Protein AF-H2YLV4-F1 (afdb_monomer_lite)

Radius of gyration: 19.2 Å; chains: 1; bounding box: 28×62×61 Å

Secondary structure (DSSP, 8-state):
-------------TTSSHHHHHHHHHHHHHHHH-HHHHHHHHHHHHHHHHHHHTT-GGGPPPTT-BHHHHIIIIIHHHHHHH--HHHHHHHTTS--HHHHHHHHHHH--BHHHHHHHHHH-S-S-HHHHHHHHHHHHHHHHHHHHHHHHHTTTT-

Structure (mmCIF, N/CA/C/O backbone):
data_AF-H2YLV4-F1
#
_entry.id   AF-H2YLV4-F1
#
loop_
_atom_site.group_PDB
_atom_site.id
_atom_site.type_symbol
_atom_site.label_atom_id
_atom_site.label_alt_id
_atom_site.label_comp_id
_atom_site.label_asym_id
_atom_site.label_entity_id
_atom_site.label_seq_id
_atom_site.pdbx_PDB_ins_code
_atom_site.Cartn_x
_atom_site.Cartn_y
_atom_site.Cartn_z
_atom_site.occupancy
_atom_site.B_iso_or_equiv
_atom_site.auth_seq_id
_atom_site.auth_comp_id
_atom_site.auth_asym_id
_atom_site.auth_atom_id
_atom_site.pdbx_PDB_model_num
ATOM 1 N N . MET A 1 1 ? 10.159 -18.436 -47.890 1.00 39.78 1 MET A N 1
ATOM 2 C CA . MET A 1 1 ? 10.617 -17.162 -47.300 1.00 39.78 1 MET A CA 1
ATOM 3 C C . MET A 1 1 ? 9.359 -16.343 -47.080 1.00 39.78 1 MET A C 1
ATOM 5 O O . MET A 1 1 ? 8.682 -16.090 -48.058 1.00 39.78 1 MET A O 1
ATOM 9 N N . ASP A 1 2 ? 8.886 -15.990 -45.901 1.00 41.78 2 ASP A N 1
AT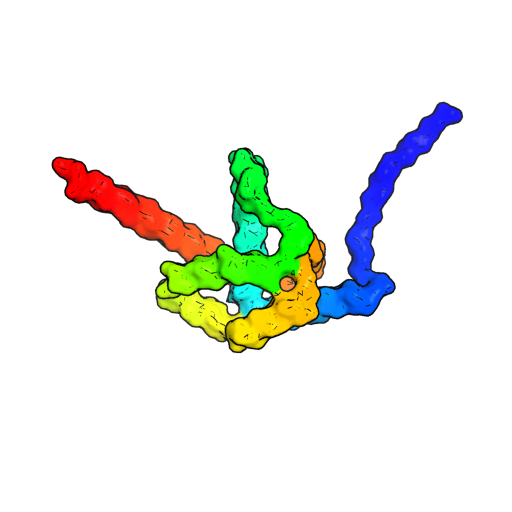OM 10 C CA . ASP A 1 2 ? 9.277 -16.206 -44.515 1.00 41.78 2 ASP A CA 1
ATOM 11 C C . ASP A 1 2 ? 7.964 -16.007 -43.724 1.00 41.78 2 ASP A C 1
ATOM 13 O O . ASP A 1 2 ? 7.188 -15.107 -44.055 1.00 41.78 2 ASP A O 1
ATOM 17 N N . ALA A 1 3 ? 7.644 -16.891 -42.780 1.00 43.75 3 ALA A N 1
ATOM 18 C CA . ALA A 1 3 ? 6.412 -16.811 -41.996 1.00 43.75 3 ALA A CA 1
ATOM 19 C C . ALA A 1 3 ? 6.734 -16.076 -40.693 1.00 43.75 3 ALA A C 1
ATOM 21 O O . ALA A 1 3 ? 7.302 -16.654 -39.770 1.00 43.75 3 ALA A O 1
ATOM 22 N N . GLY A 1 4 ? 6.393 -14.787 -40.639 1.00 44.50 4 GLY A N 1
ATOM 23 C CA . GLY A 1 4 ? 6.581 -13.946 -39.460 1.00 44.50 4 GLY A CA 1
ATOM 24 C C . GLY A 1 4 ? 5.697 -14.402 -38.301 1.00 44.50 4 GLY A C 1
ATOM 25 O O . GLY A 1 4 ? 4.528 -14.033 -38.219 1.00 44.50 4 GLY A O 1
ATOM 26 N N . ALA A 1 5 ? 6.264 -15.196 -37.396 1.00 45.94 5 ALA A N 1
ATOM 27 C CA . ALA A 1 5 ? 5.691 -15.450 -36.084 1.00 45.94 5 ALA A CA 1
ATOM 28 C C . ALA A 1 5 ? 5.871 -14.192 -35.219 1.00 45.94 5 ALA A C 1
ATOM 30 O O . ALA A 1 5 ? 6.993 -13.796 -34.902 1.00 45.94 5 ALA A O 1
ATOM 31 N N . GLY A 1 6 ? 4.758 -13.542 -34.872 1.00 51.34 6 GLY A N 1
ATOM 32 C CA . GLY A 1 6 ? 4.741 -12.417 -33.937 1.00 51.34 6 GLY A CA 1
ATOM 33 C C . GLY A 1 6 ? 5.186 -12.827 -32.524 1.00 51.34 6 GLY A C 1
ATOM 34 O O . GLY A 1 6 ? 5.180 -14.016 -32.190 1.00 51.34 6 GLY A O 1
ATOM 35 N N . PRO A 1 7 ? 5.576 -11.862 -31.673 1.00 51.94 7 PRO A N 1
ATOM 36 C CA . PRO A 1 7 ? 6.054 -12.152 -30.330 1.00 51.94 7 PRO A CA 1
ATOM 37 C C . PRO A 1 7 ? 4.919 -12.736 -29.482 1.00 51.94 7 PRO A C 1
ATOM 39 O O . PRO A 1 7 ? 3.951 -12.062 -29.137 1.00 51.94 7 PRO A O 1
ATOM 42 N N . SER A 1 8 ? 5.060 -14.020 -29.159 1.00 50.44 8 SER A N 1
ATOM 43 C CA . SER A 1 8 ? 4.215 -14.767 -28.232 1.00 50.44 8 SER A CA 1
ATOM 44 C C . SER A 1 8 ? 4.235 -14.105 -26.850 1.00 50.44 8 SER A C 1
ATOM 46 O O . SER A 1 8 ? 5.195 -14.268 -26.096 1.00 50.44 8 SER A O 1
ATOM 48 N N . SER A 1 9 ? 3.168 -13.388 -26.490 1.00 54.72 9 SER A N 1
ATOM 49 C CA . SER A 1 9 ? 2.941 -12.919 -25.122 1.00 54.72 9 SER A CA 1
ATOM 50 C C . SER A 1 9 ? 2.624 -14.121 -24.225 1.00 54.72 9 SER A C 1
ATOM 52 O O . SER A 1 9 ? 1.485 -14.588 -24.172 1.00 54.72 9 SER A O 1
ATOM 54 N N . MET A 1 10 ? 3.638 -14.667 -23.551 1.00 51.09 10 MET A N 1
ATOM 55 C CA . MET A 1 10 ? 3.414 -15.674 -22.514 1.00 51.09 10 MET A CA 1
ATOM 56 C C . MET A 1 10 ? 2.635 -15.054 -21.343 1.00 51.09 10 MET A C 1
ATOM 58 O O . MET A 1 10 ? 2.979 -13.950 -20.913 1.00 51.09 10 MET A O 1
ATOM 62 N N . PRO A 1 11 ? 1.616 -15.742 -20.799 1.00 52.84 11 PRO A N 1
ATOM 63 C CA . PRO A 1 11 ? 0.916 -15.275 -19.613 1.00 52.84 11 PRO A CA 1
ATOM 64 C C . PRO A 1 11 ? 1.847 -15.311 -18.386 1.00 52.84 11 PRO A C 1
ATOM 66 O O . PRO A 1 11 ? 2.760 -16.149 -18.327 1.00 52.84 11 PRO A O 1
ATOM 69 N N . PRO A 1 12 ? 1.628 -14.430 -17.392 1.00 52.66 12 PRO A N 1
ATOM 70 C CA . PRO A 1 12 ? 2.434 -14.390 -16.178 1.00 52.66 12 PRO A CA 1
ATOM 71 C C . PRO A 1 12 ? 2.388 -15.757 -15.495 1.00 52.66 12 PRO A C 1
ATOM 73 O O . PRO A 1 12 ? 1.335 -16.254 -15.098 1.00 52.66 12 PRO A O 1
ATOM 76 N N . THR A 1 13 ? 3.546 -16.410 -15.417 1.00 53.34 13 THR A N 1
ATOM 77 C CA . THR A 1 13 ? 3.645 -17.762 -14.876 1.00 53.34 13 THR A CA 1
ATOM 78 C C . THR A 1 13 ? 3.819 -17.679 -13.366 1.00 53.34 13 THR A C 1
ATOM 80 O O . THR A 1 13 ? 4.923 -17.479 -12.871 1.00 53.34 13 THR A O 1
ATOM 83 N N . ILE A 1 14 ? 2.725 -17.801 -12.622 1.00 54.38 14 ILE A N 1
ATOM 84 C CA . ILE A 1 14 ? 2.758 -17.821 -11.158 1.00 54.38 14 ILE A CA 1
ATOM 85 C C . ILE A 1 14 ? 3.111 -19.247 -10.705 1.00 54.38 14 ILE A C 1
ATOM 87 O O . ILE A 1 14 ? 2.362 -20.177 -10.989 1.00 54.38 14 ILE A O 1
ATOM 91 N N . GLY A 1 15 ? 4.246 -19.425 -10.011 1.00 53.62 15 GLY A N 1
ATOM 92 C CA . GLY A 1 15 ? 4.538 -20.654 -9.251 1.00 53.62 15 GLY A CA 1
ATOM 93 C C . GLY A 1 15 ? 5.740 -21.499 -9.693 1.00 53.62 15 GLY A C 1
ATOM 94 O O . GLY A 1 15 ? 5.749 -22.696 -9.417 1.00 53.62 15 GLY A O 1
ATOM 95 N N . ARG A 1 16 ? 6.760 -20.935 -10.360 1.00 61.88 16 ARG A N 1
ATOM 96 C CA . ARG A 1 16 ? 7.946 -21.716 -10.782 1.00 61.88 16 ARG A CA 1
ATOM 97 C C . ARG A 1 16 ? 9.105 -21.708 -9.773 1.00 61.88 16 ARG A C 1
ATOM 99 O O . ARG A 1 16 ? 10.000 -22.538 -9.910 1.00 61.88 16 ARG A O 1
ATOM 106 N N . ASN A 1 17 ? 9.114 -20.819 -8.773 1.00 71.44 17 ASN A N 1
ATOM 107 C CA . ASN A 1 17 ? 10.197 -20.724 -7.780 1.00 71.44 17 ASN A CA 1
ATOM 108 C C . ASN A 1 17 ? 9.677 -20.353 -6.370 1.00 71.44 17 ASN A C 1
ATOM 110 O O . ASN A 1 17 ? 8.642 -19.707 -6.227 1.00 71.44 17 ASN A O 1
ATOM 114 N N . VAL A 1 18 ? 10.423 -20.726 -5.322 1.00 73.06 18 VAL A N 1
ATOM 115 C CA . VAL A 1 18 ? 10.196 -20.410 -3.896 1.00 73.06 18 VAL A CA 1
ATOM 116 C C . VAL A 1 18 ? 9.912 -18.923 -3.668 1.00 73.06 18 VAL A C 1
ATOM 118 O O . VAL A 1 18 ? 9.068 -18.582 -2.843 1.00 73.06 18 VAL A O 1
ATOM 121 N N . LYS A 1 19 ? 10.567 -18.033 -4.424 1.00 76.56 19 LYS A N 1
ATOM 122 C CA . LYS A 1 19 ? 10.298 -16.590 -4.360 1.00 76.56 19 LYS A CA 1
ATOM 123 C C . LYS A 1 19 ? 8.865 -16.246 -4.784 1.00 76.56 19 LYS A C 1
ATOM 125 O O . LYS A 1 19 ? 8.218 -15.455 -4.110 1.00 76.56 19 LYS A O 1
ATOM 130 N N . ASP A 1 20 ? 8.341 -16.876 -5.834 1.00 83.06 20 ASP A N 1
ATOM 131 C CA . ASP A 1 20 ? 6.971 -16.625 -6.297 1.00 83.06 20 ASP A CA 1
ATOM 132 C C . ASP A 1 20 ? 5.949 -17.103 -5.269 1.00 83.06 20 ASP A C 1
ATOM 134 O O . ASP A 1 20 ? 4.975 -16.403 -5.003 1.00 83.06 20 ASP A O 1
ATOM 138 N N . ALA A 1 21 ? 6.187 -18.278 -4.678 1.00 85.94 21 ALA A N 1
ATOM 139 C CA . ALA A 1 21 ? 5.343 -18.821 -3.619 1.00 85.94 21 ALA A CA 1
ATOM 140 C C . ALA A 1 21 ? 5.360 -17.916 -2.380 1.00 85.94 21 ALA A C 1
ATOM 142 O O . ALA A 1 21 ? 4.312 -17.643 -1.800 1.00 85.94 21 ALA A O 1
ATOM 143 N N . ARG A 1 22 ? 6.537 -17.396 -2.012 1.00 89.06 22 ARG A N 1
ATOM 144 C CA . ARG A 1 22 ? 6.690 -16.435 -0.917 1.00 89.06 22 ARG A CA 1
ATOM 145 C C . ARG A 1 22 ? 5.930 -15.140 -1.191 1.00 89.06 22 ARG A C 1
A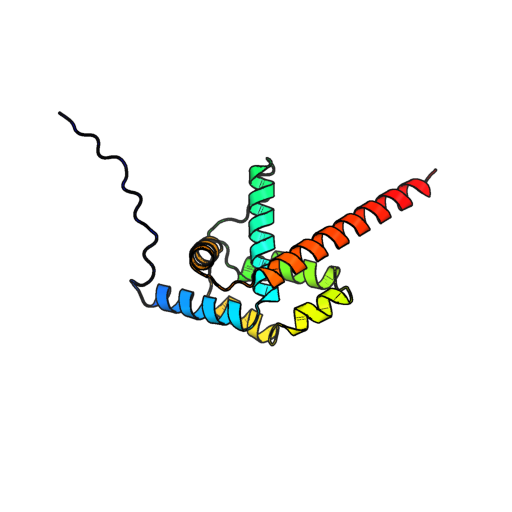TOM 147 O O . ARG A 1 22 ? 5.211 -14.686 -0.309 1.00 89.06 22 ARG A O 1
ATOM 154 N N . ASP A 1 23 ? 6.051 -14.582 -2.391 1.00 90.69 23 ASP A N 1
ATOM 155 C CA . ASP A 1 23 ? 5.361 -13.345 -2.772 1.00 90.69 23 ASP A CA 1
ATOM 156 C C . ASP A 1 23 ? 3.833 -13.547 -2.770 1.00 90.69 23 ASP A C 1
ATOM 158 O O . ASP A 1 23 ? 3.103 -12.678 -2.302 1.00 90.69 23 ASP A O 1
ATOM 162 N N . VAL A 1 24 ? 3.342 -14.712 -3.217 1.00 89.94 24 VAL A N 1
ATOM 163 C CA . VAL A 1 24 ? 1.909 -15.065 -3.180 1.00 89.94 24 VAL A CA 1
ATOM 164 C C . VAL A 1 24 ? 1.403 -15.215 -1.748 1.00 89.94 24 VAL A C 1
ATOM 166 O O . VAL A 1 24 ? 0.389 -14.619 -1.402 1.00 89.94 24 VAL A O 1
ATOM 169 N N . VAL A 1 25 ? 2.093 -15.982 -0.900 1.00 89.50 25 VAL A N 1
ATOM 170 C CA . VAL A 1 25 ? 1.698 -16.150 0.509 1.00 89.50 25 VAL A CA 1
ATOM 171 C C . VAL A 1 25 ? 1.738 -14.809 1.234 1.00 89.50 25 VAL A C 1
ATOM 173 O O . VAL A 1 25 ? 0.802 -14.473 1.954 1.00 89.50 25 VAL A O 1
ATOM 176 N N . GLY A 1 26 ? 2.788 -14.019 1.000 1.00 91.12 26 GLY A N 1
ATOM 177 C CA . GLY A 1 26 ? 2.911 -12.676 1.548 1.00 91.12 26 GLY A CA 1
ATOM 178 C C . GLY A 1 26 ? 1.745 -11.786 1.147 1.00 91.12 26 GLY A C 1
ATOM 179 O O . GLY A 1 26 ? 1.146 -11.124 1.986 1.00 91.12 26 GLY A O 1
ATOM 180 N N . TRP A 1 27 ? 1.378 -11.822 -0.128 1.00 92.44 27 TRP A N 1
ATOM 181 C CA . TRP A 1 27 ? 0.236 -11.085 -0.642 1.00 92.44 27 TRP A CA 1
ATOM 182 C C . TRP A 1 27 ? -1.087 -11.514 -0.014 1.00 92.44 27 TRP A C 1
ATOM 184 O O . TRP A 1 27 ? -1.836 -10.652 0.428 1.00 92.44 27 TRP A O 1
ATOM 194 N N . VAL A 1 28 ? -1.346 -12.821 0.091 1.00 88.88 28 VAL A N 1
ATOM 195 C CA . VAL A 1 28 ? -2.566 -13.343 0.725 1.00 88.88 28 VAL A CA 1
ATOM 196 C C . VAL A 1 28 ? -2.679 -12.849 2.166 1.00 88.88 28 VAL A C 1
ATOM 198 O O . VAL A 1 28 ? -3.717 -12.310 2.542 1.00 88.88 28 VAL A O 1
ATOM 201 N N . VAL A 1 29 ? -1.602 -12.961 2.949 1.00 90.31 29 VAL A N 1
ATOM 202 C CA . VAL A 1 29 ? -1.581 -12.491 4.342 1.00 90.31 29 VAL A CA 1
ATOM 203 C C . VAL A 1 29 ? -1.775 -10.977 4.420 1.00 90.31 29 VAL A C 1
ATOM 205 O O . VAL A 1 29 ? -2.557 -10.516 5.243 1.00 90.31 29 VAL A O 1
ATOM 208 N N . LEU A 1 30 ? -1.123 -10.200 3.546 1.00 91.44 30 LEU A N 1
ATOM 209 C CA . LEU A 1 30 ? -1.304 -8.747 3.493 1.00 91.44 30 LEU A CA 1
ATOM 210 C C . LEU A 1 30 ? -2.768 -8.371 3.251 1.00 91.44 30 LEU A C 1
ATOM 212 O O . LEU A 1 30 ? -3.312 -7.540 3.973 1.00 91.44 30 LEU A O 1
ATOM 216 N N . THR A 1 31 ? -3.400 -8.985 2.248 1.00 88.50 31 THR A N 1
ATOM 217 C CA . THR A 1 31 ? -4.786 -8.677 1.867 1.00 88.50 31 THR A CA 1
ATOM 218 C C . THR A 1 31 ? -5.816 -9.117 2.903 1.00 88.50 31 THR A C 1
ATOM 220 O O . THR A 1 31 ? -6.886 -8.524 2.960 1.00 88.50 31 THR A O 1
ATOM 223 N N . ASP A 1 32 ? -5.501 -10.139 3.700 1.00 87.00 32 ASP A N 1
ATOM 224 C CA . ASP A 1 32 ? -6.387 -10.686 4.731 1.00 87.00 32 ASP A CA 1
ATOM 225 C C . ASP A 1 32 ? -6.273 -9.924 6.059 1.00 87.00 32 ASP A C 1
ATOM 227 O O . ASP A 1 32 ? -7.278 -9.591 6.677 1.00 87.00 32 ASP A O 1
ATOM 231 N N . GLN A 1 33 ? -5.048 -9.605 6.481 1.00 89.19 33 GLN A N 1
ATOM 232 C CA . GLN A 1 33 ? -4.786 -8.990 7.785 1.00 89.19 33 GLN A CA 1
ATOM 233 C C . GLN A 1 33 ? -4.854 -7.460 7.762 1.00 89.19 33 GLN A C 1
ATOM 235 O O . GLN A 1 33 ? -5.135 -6.852 8.792 1.00 89.19 33 GLN A O 1
ATOM 240 N N . TRP A 1 34 ? -4.586 -6.825 6.615 1.00 92.31 34 TRP A N 1
ATOM 241 C CA . TRP A 1 34 ? -4.634 -5.364 6.472 1.00 92.31 34 TRP A CA 1
ATOM 242 C C . TRP A 1 34 ? -5.382 -4.925 5.202 1.00 92.31 34 TRP A C 1
ATOM 244 O O . TRP A 1 34 ? -4.813 -4.236 4.340 1.00 92.31 34 TRP A O 1
ATOM 254 N N . PRO A 1 35 ? -6.655 -5.332 5.042 1.00 86.62 35 PRO A N 1
ATOM 255 C CA . PRO A 1 35 ? -7.439 -5.052 3.844 1.00 86.62 35 PRO A CA 1
ATOM 256 C C . PRO A 1 35 ? -7.566 -3.554 3.528 1.00 86.62 35 PRO A C 1
ATOM 258 O O . PRO A 1 35 ? -7.556 -3.184 2.347 1.00 86.62 35 PRO A O 1
ATOM 261 N N . TYR A 1 36 ? -7.653 -2.677 4.535 1.00 86.62 36 TYR A N 1
ATOM 262 C CA . TYR A 1 36 ? -7.761 -1.231 4.336 1.00 86.62 36 TYR A CA 1
ATOM 263 C C . TYR A 1 36 ? -6.442 -0.637 3.839 1.00 86.62 36 TYR A C 1
ATOM 265 O O . TYR A 1 36 ? -6.415 -0.051 2.753 1.00 86.62 36 TYR A O 1
ATOM 273 N N . ARG A 1 37 ? -5.332 -0.826 4.567 1.00 90.38 37 ARG A N 1
ATOM 274 C CA . ARG A 1 37 ? -4.015 -0.296 4.163 1.00 90.38 37 ARG A CA 1
ATOM 275 C C . ARG A 1 37 ? -3.565 -0.825 2.806 1.00 90.38 37 ARG A C 1
ATOM 277 O O . ARG A 1 37 ? -3.030 -0.053 2.010 1.00 90.38 37 ARG A O 1
ATOM 284 N N . VAL A 1 38 ? -3.809 -2.103 2.504 1.00 91.62 38 VAL A N 1
ATOM 285 C CA . VAL A 1 38 ? -3.484 -2.670 1.184 1.00 91.62 38 VAL A CA 1
ATOM 286 C C . VAL A 1 38 ? -4.335 -2.037 0.087 1.00 91.62 38 VAL A C 1
ATOM 288 O O . VAL A 1 38 ? -3.800 -1.654 -0.954 1.00 91.62 38 VAL A O 1
ATOM 291 N N . SER A 1 39 ? -5.639 -1.872 0.314 1.00 87.25 39 SER A N 1
ATOM 292 C CA . SER A 1 39 ? -6.522 -1.215 -0.657 1.00 87.25 39 SER A CA 1
ATOM 293 C C . SER A 1 39 ? -6.127 0.244 -0.888 1.00 87.25 39 SER A C 1
ATOM 295 O O . SER A 1 39 ? -6.092 0.693 -2.031 1.00 87.25 39 SER A O 1
ATOM 297 N N . TYR A 1 40 ? -5.762 0.968 0.171 1.00 87.38 40 TYR A N 1
ATOM 298 C CA . TYR A 1 40 ? -5.281 2.345 0.078 1.00 87.38 40 TYR A CA 1
ATOM 299 C C . TYR A 1 40 ? -3.989 2.432 -0.740 1.00 87.38 40 TYR A C 1
ATOM 301 O O . TYR A 1 40 ? -3.841 3.294 -1.604 1.00 87.38 40 TYR A O 1
ATOM 309 N N . LEU A 1 41 ? -3.057 1.509 -0.505 1.00 91.75 41 LEU A N 1
ATOM 310 C CA . LEU A 1 41 ? -1.795 1.454 -1.232 1.00 91.75 41 LEU A CA 1
ATOM 311 C C . LEU A 1 41 ? -2.001 1.172 -2.726 1.00 91.75 41 LEU A C 1
ATOM 313 O O . LEU A 1 41 ? -1.361 1.797 -3.570 1.00 91.75 41 LEU A O 1
ATOM 317 N N . LEU A 1 42 ? -2.931 0.274 -3.056 1.00 91.12 42 LEU A N 1
ATOM 318 C CA . LEU A 1 42 ? -3.342 0.030 -4.437 1.00 91.12 42 LEU A CA 1
ATOM 319 C C . LEU A 1 42 ? -3.996 1.260 -5.071 1.00 91.12 42 LEU A C 1
ATOM 321 O O . LEU A 1 42 ? -3.695 1.560 -6.222 1.00 91.12 42 LEU A O 1
ATOM 325 N N . GLN A 1 43 ? -4.823 1.995 -4.325 1.00 87.69 43 GLN A N 1
ATOM 326 C CA . GLN A 1 43 ? -5.428 3.240 -4.801 1.00 87.69 43 GLN A CA 1
ATOM 327 C C . GLN A 1 43 ? -4.361 4.288 -5.141 1.00 87.69 43 GLN A C 1
ATOM 329 O O . GLN A 1 43 ? -4.420 4.896 -6.201 1.00 87.69 43 GLN A O 1
ATOM 334 N N . VAL A 1 44 ? -3.344 4.460 -4.288 1.00 89.94 44 VAL A N 1
ATOM 335 C CA . VAL A 1 44 ? -2.226 5.382 -4.558 1.00 89.94 44 VAL A CA 1
ATOM 336 C C . VAL A 1 44 ? -1.502 5.015 -5.857 1.00 89.94 44 VAL A C 1
ATOM 338 O O . VAL A 1 44 ? -1.158 5.897 -6.645 1.00 89.94 44 VAL A O 1
ATOM 341 N N . ILE A 1 45 ? -1.289 3.718 -6.100 1.00 92.25 45 ILE A N 1
ATOM 342 C CA . ILE A 1 45 ? -0.682 3.225 -7.342 1.00 92.25 45 ILE A CA 1
ATOM 343 C C . ILE A 1 45 ? -1.573 3.542 -8.550 1.00 92.25 45 ILE A C 1
ATOM 345 O O . ILE A 1 45 ? -1.081 4.073 -9.545 1.00 92.25 45 ILE A O 1
ATOM 349 N N . GLU A 1 46 ? -2.870 3.242 -8.461 1.00 89.75 46 GLU A N 1
ATOM 350 C CA . GLU A 1 46 ? -3.832 3.474 -9.543 1.00 89.75 46 GLU A CA 1
ATOM 351 C C . GLU A 1 46 ? -3.981 4.959 -9.874 1.00 89.75 46 GLU A C 1
ATOM 353 O O . GLU A 1 46 ? -3.950 5.330 -11.046 1.00 89.75 46 GLU A O 1
ATOM 358 N N . ASP A 1 47 ? -4.073 5.816 -8.861 1.00 87.38 47 ASP A N 1
ATOM 359 C CA . ASP A 1 47 ? -4.173 7.260 -9.034 1.00 87.38 47 ASP A CA 1
ATOM 360 C C . ASP A 1 47 ? -2.916 7.826 -9.717 1.00 87.38 47 ASP A C 1
ATOM 362 O O . ASP A 1 47 ? -3.018 8.667 -10.613 1.00 87.38 47 ASP A O 1
ATOM 366 N N . ALA A 1 48 ? -1.721 7.361 -9.332 1.00 89.19 48 ALA A N 1
ATOM 367 C CA . ALA A 1 48 ? -0.464 7.760 -9.969 1.00 89.19 48 ALA A CA 1
ATOM 368 C C . ALA A 1 48 ? -0.423 7.360 -11.456 1.00 89.19 48 ALA A C 1
ATOM 370 O O . ALA A 1 48 ? -0.043 8.166 -12.313 1.00 89.19 48 ALA A O 1
ATOM 371 N N . ASP A 1 49 ? -0.876 6.146 -11.780 1.00 88.69 49 ASP A N 1
ATOM 372 C CA . ASP A 1 49 ? -0.963 5.665 -13.163 1.00 88.69 49 ASP A CA 1
ATOM 373 C C . ASP A 1 49 ? -1.997 6.459 -13.976 1.00 88.69 49 ASP A C 1
ATOM 375 O O . ASP A 1 49 ? -1.734 6.850 -15.117 1.00 88.69 49 ASP A O 1
ATOM 379 N N . GLN A 1 50 ? -3.152 6.776 -13.387 1.00 87.12 50 GLN A N 1
ATOM 380 C CA . GLN A 1 50 ? -4.184 7.599 -14.022 1.00 87.12 50 GLN A CA 1
ATOM 381 C C . GLN A 1 50 ? -3.698 9.028 -14.296 1.00 87.12 50 GLN A C 1
ATOM 383 O O . GLN A 1 50 ? -3.900 9.536 -15.401 1.00 87.12 50 GLN A O 1
ATOM 388 N N . ARG A 1 51 ? -3.008 9.671 -13.342 1.00 86.38 51 ARG A N 1
ATOM 389 C CA . ARG A 1 51 ? -2.426 11.016 -13.529 1.00 86.38 51 ARG A CA 1
ATOM 390 C C . ARG A 1 51 ? -1.357 11.022 -14.620 1.00 86.38 51 ARG A C 1
ATOM 392 O O . ARG A 1 51 ? -1.347 11.921 -15.465 1.00 86.38 51 ARG A O 1
ATOM 399 N N . SER A 1 52 ? -0.511 9.992 -14.656 1.00 86.69 52 SER A N 1
ATOM 400 C CA . SER A 1 52 ? 0.478 9.798 -15.720 1.00 86.69 52 SER A CA 1
ATOM 401 C C . SER A 1 52 ? -0.185 9.692 -17.100 1.00 86.69 52 SER A C 1
ATOM 403 O O . SER A 1 52 ? 0.192 10.413 -18.031 1.00 86.69 52 SER A O 1
ATOM 405 N N . ASN A 1 53 ? -1.240 8.876 -17.210 1.00 84.69 53 ASN A N 1
ATOM 406 C CA . ASN A 1 53 ? -2.025 8.706 -18.437 1.00 84.69 53 ASN A CA 1
ATOM 407 C C . ASN A 1 53 ? -2.766 9.985 -18.858 1.00 84.69 53 ASN A C 1
ATOM 409 O O . ASN A 1 53 ? -2.915 10.239 -20.052 1.00 84.69 53 ASN A O 1
ATOM 413 N N . ALA A 1 54 ? -3.164 10.827 -17.901 1.00 84.94 54 ALA A N 1
ATOM 414 C CA . ALA A 1 54 ? -3.764 12.140 -18.139 1.00 84.94 54 ALA A CA 1
ATOM 415 C C . ALA A 1 54 ? -2.745 13.236 -18.534 1.00 84.94 54 ALA A C 1
ATOM 417 O O . ALA A 1 54 ? -3.107 14.406 -18.643 1.00 84.94 54 ALA A O 1
ATOM 418 N N . GLY A 1 55 ? -1.472 12.882 -18.753 1.00 80.88 55 GLY A N 1
ATOM 419 C CA . GLY A 1 55 ? -0.427 13.793 -19.233 1.00 80.88 55 GLY A CA 1
ATOM 420 C C . GLY A 1 55 ? 0.569 14.253 -18.166 1.00 80.88 55 GLY A C 1
ATOM 421 O O . GLY A 1 55 ? 1.550 14.913 -18.510 1.00 80.88 55 GLY A O 1
ATOM 422 N N . ARG A 1 56 ? 0.399 13.866 -16.894 1.00 80.62 56 ARG A N 1
ATOM 423 C CA . ARG A 1 56 ? 1.331 14.193 -15.797 1.00 80.62 56 ARG A CA 1
ATOM 424 C C . ARG A 1 56 ? 2.355 13.080 -15.572 1.00 80.62 56 ARG A C 1
ATOM 426 O O . ARG A 1 56 ? 2.473 12.519 -14.489 1.00 80.62 56 ARG A O 1
ATOM 433 N N . ARG A 1 57 ? 3.120 12.743 -16.616 1.00 70.62 57 ARG A N 1
ATOM 434 C CA . ARG A 1 57 ? 4.043 11.584 -16.625 1.00 70.62 57 ARG A CA 1
ATOM 435 C C . ARG A 1 57 ? 5.089 11.573 -15.501 1.00 70.62 57 ARG A C 1
ATOM 437 O O . ARG A 1 57 ? 5.572 10.506 -15.147 1.00 70.62 57 ARG A O 1
ATOM 444 N N . SER A 1 58 ? 5.434 12.735 -14.941 1.00 74.81 58 SER A N 1
ATOM 445 C CA . SER A 1 58 ? 6.385 12.851 -13.823 1.00 74.81 58 SER A CA 1
ATOM 446 C C . SER A 1 58 ? 5.863 12.274 -12.500 1.00 74.81 58 SER A C 1
ATOM 448 O O . SER A 1 58 ? 6.650 12.106 -11.575 1.00 74.81 58 SER A O 1
ATOM 450 N N . GLU A 1 59 ? 4.565 11.990 -12.395 1.00 78.69 59 GLU A N 1
ATOM 451 C CA . GLU A 1 59 ? 3.921 11.500 -11.168 1.00 78.69 59 GLU A CA 1
ATOM 452 C C . GLU A 1 59 ? 3.785 9.966 -11.142 1.00 78.69 59 GLU A C 1
ATOM 454 O O . GLU A 1 59 ? 3.217 9.409 -10.206 1.00 78.69 59 GLU A O 1
ATOM 459 N N . THR A 1 60 ? 4.305 9.263 -12.158 1.00 86.19 60 THR A N 1
ATOM 460 C CA . THR A 1 60 ? 4.248 7.798 -12.213 1.00 86.19 60 THR A CA 1
ATOM 461 C C . THR A 1 60 ? 5.157 7.168 -11.162 1.00 86.19 60 THR A C 1
ATOM 463 O O . THR A 1 60 ? 6.326 7.525 -11.019 1.00 86.19 60 THR A O 1
ATOM 466 N N . ILE A 1 61 ? 4.646 6.154 -10.470 1.00 91.56 61 ILE A N 1
ATOM 467 C CA . ILE A 1 61 ? 5.466 5.300 -9.608 1.00 91.56 61 ILE A CA 1
ATOM 468 C C . ILE A 1 61 ? 6.121 4.235 -10.491 1.00 91.56 61 ILE A C 1
ATOM 470 O O . ILE A 1 61 ? 5.428 3.563 -11.261 1.00 91.56 61 ILE A O 1
ATOM 474 N N . ALA A 1 62 ? 7.443 4.083 -10.396 1.00 93.69 62 ALA A N 1
ATOM 475 C CA . ALA A 1 62 ? 8.165 3.070 -11.157 1.00 93.69 62 ALA A CA 1
ATOM 476 C C . ALA A 1 62 ? 7.818 1.646 -10.681 1.00 93.69 62 ALA A C 1
ATOM 478 O O . ALA A 1 62 ? 7.535 1.394 -9.510 1.00 93.69 62 ALA A O 1
ATOM 479 N N . ASP A 1 63 ? 7.825 0.702 -11.616 1.00 93.88 63 ASP A N 1
ATOM 480 C CA . ASP A 1 63 ? 7.350 -0.668 -11.411 1.00 93.88 63 ASP A CA 1
ATOM 481 C C . ASP A 1 63 ? 8.165 -1.496 -10.401 1.00 93.88 63 ASP A C 1
ATOM 483 O O . ASP A 1 63 ? 7.666 -2.475 -9.837 1.00 93.88 63 ASP A O 1
ATOM 487 N N . ASP A 1 64 ? 9.440 -1.160 -10.228 1.00 95.00 64 ASP A N 1
ATOM 488 C CA . ASP A 1 64 ? 10.393 -1.805 -9.326 1.00 95.00 64 ASP A CA 1
ATOM 489 C C . ASP A 1 64 ? 10.374 -1.222 -7.906 1.00 95.00 64 ASP A C 1
ATOM 491 O O . ASP A 1 64 ? 10.955 -1.816 -6.997 1.00 95.00 64 ASP A O 1
ATOM 495 N N . VAL A 1 65 ? 9.648 -0.122 -7.683 1.00 95.94 65 VAL A N 1
ATOM 496 C CA . VAL A 1 65 ? 9.454 0.451 -6.349 1.00 95.94 65 VAL A CA 1
ATOM 497 C C . VAL A 1 65 ? 8.678 -0.536 -5.478 1.00 95.94 65 VAL A C 1
ATOM 499 O O . VAL A 1 65 ? 7.661 -1.100 -5.890 1.00 95.94 65 VAL A O 1
ATOM 502 N N . THR A 1 66 ? 9.166 -0.761 -4.257 1.00 96.19 66 THR A N 1
ATOM 503 C CA . THR A 1 66 ? 8.524 -1.671 -3.302 1.00 96.19 66 THR A CA 1
ATOM 504 C C . THR A 1 66 ? 7.266 -1.062 -2.689 1.00 96.19 66 THR A C 1
ATOM 506 O O . THR A 1 66 ? 7.178 0.154 -2.506 1.00 96.19 66 THR A O 1
ATOM 509 N N . LEU A 1 67 ? 6.313 -1.910 -2.289 1.00 95.31 67 LEU A N 1
ATOM 510 C CA . LEU A 1 67 ? 5.137 -1.466 -1.535 1.00 95.31 67 LEU A CA 1
ATOM 511 C C . LEU A 1 67 ? 5.542 -0.772 -0.228 1.00 95.31 67 LEU A C 1
ATOM 513 O O . LEU A 1 67 ? 4.899 0.193 0.159 1.00 95.31 67 LEU A O 1
ATOM 517 N N . MET A 1 68 ? 6.640 -1.190 0.411 1.00 95.44 68 MET A N 1
ATOM 518 C CA . MET A 1 68 ? 7.168 -0.515 1.602 1.00 95.44 68 MET A CA 1
ATOM 519 C C . MET A 1 68 ? 7.504 0.953 1.325 1.00 95.44 68 MET A C 1
ATOM 521 O O . MET A 1 68 ? 7.066 1.843 2.051 1.00 95.44 68 MET A O 1
ATOM 525 N N . THR A 1 69 ? 8.243 1.213 0.245 1.00 95.06 69 THR A N 1
ATOM 526 C CA . THR A 1 69 ? 8.624 2.573 -0.151 1.00 95.06 69 THR A CA 1
ATOM 527 C C . THR A 1 69 ? 7.394 3.430 -0.458 1.00 95.06 69 THR A C 1
ATOM 529 O O . THR A 1 69 ? 7.321 4.574 -0.018 1.00 95.06 69 THR A O 1
ATOM 532 N N . ILE A 1 70 ? 6.405 2.874 -1.164 1.00 94.12 70 ILE A N 1
ATOM 533 C CA . ILE A 1 70 ? 5.145 3.573 -1.477 1.00 94.12 70 ILE A CA 1
ATOM 534 C C . ILE A 1 70 ? 4.364 3.870 -0.191 1.00 94.12 70 ILE A C 1
ATOM 536 O O . ILE A 1 70 ? 3.869 4.981 -0.002 1.00 94.12 70 ILE A O 1
ATOM 540 N N . TYR A 1 71 ? 4.287 2.902 0.723 1.00 93.25 71 TYR A N 1
ATOM 541 C CA . TYR A 1 71 ? 3.580 3.060 1.989 1.00 93.25 71 TYR A CA 1
ATOM 542 C C . TYR A 1 71 ? 4.175 4.192 2.834 1.00 93.25 71 TYR A C 1
ATOM 544 O O . TYR A 1 71 ? 3.447 5.071 3.292 1.00 93.25 71 TYR A O 1
ATOM 552 N N . GLN A 1 72 ? 5.499 4.211 2.988 1.00 92.69 72 GLN A N 1
ATOM 553 C CA . GLN A 1 72 ? 6.192 5.232 3.774 1.00 92.69 72 GLN A CA 1
ATOM 554 C C . GLN A 1 72 ? 6.085 6.629 3.159 1.00 92.69 72 GLN A C 1
ATOM 556 O O . GLN A 1 72 ? 5.883 7.600 3.886 1.00 92.69 72 GLN A O 1
ATOM 561 N N . ASN A 1 73 ? 6.211 6.731 1.835 1.00 90.50 73 ASN A N 1
ATOM 562 C CA . ASN A 1 73 ? 6.307 8.024 1.160 1.00 90.50 73 ASN A CA 1
ATOM 563 C C . ASN A 1 73 ? 4.947 8.651 0.839 1.00 90.50 73 ASN A C 1
ATOM 565 O O . ASN A 1 73 ? 4.878 9.864 0.657 1.00 90.50 73 ASN A O 1
ATOM 569 N N . SER A 1 74 ? 3.883 7.852 0.745 1.00 84.75 74 SER A N 1
ATOM 570 C CA . SER A 1 74 ? 2.568 8.333 0.304 1.00 84.75 74 SER A CA 1
ATOM 571 C C . SER A 1 74 ? 1.467 8.015 1.308 1.00 84.75 74 SER A C 1
ATOM 573 O O . SER A 1 74 ? 0.741 8.906 1.735 1.00 84.75 74 SER A O 1
ATOM 575 N N . VAL A 1 75 ? 1.366 6.760 1.748 1.00 81.62 75 VAL A N 1
ATOM 576 C CA . VAL A 1 75 ? 0.213 6.307 2.541 1.00 81.62 75 VAL A CA 1
ATOM 577 C C . VAL A 1 75 ? 0.266 6.810 3.985 1.00 81.62 75 VAL A C 1
ATOM 579 O O . VAL A 1 75 ? -0.726 7.348 4.467 1.00 81.62 75 VAL A O 1
ATOM 582 N N . ILE A 1 76 ? 1.407 6.692 4.676 1.00 85.19 76 ILE A N 1
ATOM 583 C CA . ILE A 1 76 ? 1.540 7.173 6.065 1.00 85.19 76 ILE A CA 1
ATOM 584 C C . ILE A 1 76 ? 1.259 8.683 6.175 1.00 85.19 76 ILE A C 1
ATOM 586 O O . ILE A 1 76 ? 0.458 9.061 7.033 1.00 85.19 76 ILE A O 1
ATOM 590 N N . PRO A 1 77 ? 1.861 9.561 5.340 1.00 83.06 77 PRO A N 1
ATOM 591 C CA . PRO A 1 77 ? 1.561 10.989 5.386 1.00 83.06 77 PRO A CA 1
ATOM 592 C C . PRO A 1 77 ? 0.081 11.292 5.156 1.00 83.06 77 PRO A C 1
ATOM 594 O O . PRO A 1 77 ? -0.482 12.121 5.867 1.00 83.06 77 PRO A O 1
ATOM 597 N N . GLU A 1 78 ? -0.558 10.619 4.195 1.00 81.00 78 GLU A N 1
ATOM 598 C CA . GLU A 1 78 ? -1.962 10.861 3.858 1.00 81.00 78 GLU A CA 1
ATOM 599 C C . GLU A 1 78 ? -2.929 10.383 4.948 1.00 81.00 78 GLU A C 1
ATOM 601 O O . GLU A 1 78 ? -3.832 11.136 5.309 1.00 81.00 78 GLU A O 1
ATOM 606 N N . ILE A 1 79 ? -2.722 9.191 5.518 1.00 78.75 79 ILE A N 1
ATOM 607 C CA . ILE A 1 79 ? -3.550 8.689 6.627 1.00 78.75 79 ILE A CA 1
ATOM 608 C C . ILE A 1 79 ? -3.404 9.616 7.838 1.00 78.75 79 ILE A C 1
ATOM 610 O O . ILE A 1 79 ? -4.393 10.075 8.398 1.00 78.75 79 ILE A O 1
ATOM 614 N N . ASN A 1 80 ? -2.173 9.982 8.212 1.00 76.81 80 ASN A N 1
ATOM 615 C CA . ASN A 1 80 ? -1.938 10.843 9.374 1.00 76.81 80 ASN A CA 1
ATOM 616 C C . ASN A 1 80 ? -2.526 12.256 9.219 1.00 76.81 80 ASN A C 1
ATOM 618 O O . ASN A 1 80 ? -2.816 12.905 10.222 1.00 76.81 80 ASN A O 1
ATOM 622 N N . SER A 1 81 ? -2.686 12.744 7.986 1.00 73.25 81 SER A N 1
ATOM 623 C CA . SER A 1 81 ? -3.212 14.086 7.710 1.00 73.25 81 SER A CA 1
ATOM 624 C C . SER A 1 81 ? -4.726 14.137 7.484 1.00 73.25 81 SER A C 1
ATOM 626 O O . SER A 1 81 ? -5.298 15.218 7.611 1.00 73.25 81 SER A O 1
ATOM 628 N N . ASN A 1 82 ? -5.390 13.011 7.191 1.00 64.62 82 ASN A N 1
ATOM 629 C CA . ASN A 1 82 ? -6.825 12.971 6.872 1.00 64.62 82 ASN A CA 1
ATOM 630 C C . ASN A 1 82 ? -7.677 12.158 7.865 1.00 64.62 82 ASN A C 1
ATOM 632 O O . ASN A 1 82 ? -8.828 11.866 7.538 1.00 64.62 82 ASN A O 1
ATOM 636 N N . LEU A 1 83 ? -7.157 11.878 9.074 1.00 61.97 83 LEU A N 1
ATOM 637 C CA . LEU A 1 83 ? -7.837 11.154 10.160 1.00 61.97 83 LEU A CA 1
ATOM 638 C C . LEU A 1 83 ? -9.198 11.775 10.527 1.00 61.97 83 LEU A C 1
ATOM 640 O O . LEU A 1 83 ? -9.341 12.561 11.465 1.00 61.97 83 LEU A O 1
ATOM 644 N N . ASN A 1 84 ? -10.225 11.366 9.795 1.00 62.09 84 ASN A N 1
ATOM 645 C CA . ASN A 1 84 ? -11.619 11.696 10.048 1.00 62.09 84 ASN A CA 1
ATOM 646 C C . ASN A 1 84 ? -12.290 10.507 10.758 1.00 62.09 84 ASN A C 1
ATOM 648 O O . ASN A 1 84 ? -11.849 9.367 10.635 1.00 62.09 84 ASN A O 1
ATOM 652 N N . VAL A 1 85 ? -13.404 10.736 11.463 1.00 55.19 85 VAL A N 1
ATOM 653 C CA . VAL A 1 85 ? -14.107 9.708 12.273 1.00 55.19 85 VAL A CA 1
ATOM 654 C C . VAL A 1 85 ? -14.420 8.417 11.489 1.00 55.19 85 VAL A C 1
ATOM 656 O O . VAL A 1 85 ? -14.362 7.318 12.039 1.00 55.19 85 VAL A O 1
ATOM 659 N N . ASN A 1 86 ? -14.683 8.529 10.186 1.00 61.47 86 ASN A N 1
ATOM 660 C CA . ASN A 1 86 ? -14.970 7.380 9.323 1.00 61.47 86 ASN A CA 1
ATOM 661 C C . ASN A 1 86 ? -13.721 6.551 8.977 1.00 61.47 86 ASN A C 1
ATOM 663 O O . ASN A 1 86 ? -13.824 5.342 8.787 1.00 61.47 86 ASN A O 1
ATOM 667 N N . GLU A 1 87 ? -12.539 7.167 8.957 1.00 68.56 87 GLU A N 1
ATOM 668 C CA . GLU A 1 87 ? -11.273 6.478 8.700 1.00 68.56 87 GLU A CA 1
ATOM 669 C C . GLU A 1 87 ? -10.858 5.609 9.891 1.00 68.56 87 GLU A C 1
ATOM 671 O O . GLU A 1 87 ? -10.381 4.496 9.702 1.00 68.56 87 GLU A O 1
ATOM 676 N N . ALA A 1 88 ? -11.161 6.036 11.121 1.00 70.56 88 ALA A N 1
ATOM 677 C CA . ALA A 1 88 ? -10.940 5.222 12.318 1.00 70.56 88 ALA A CA 1
ATOM 678 C C . ALA A 1 88 ? -11.727 3.895 12.294 1.00 70.56 88 ALA A C 1
ATOM 680 O O . ALA A 1 88 ? -11.245 2.882 12.797 1.00 70.56 88 ALA A O 1
ATOM 681 N N . THR A 1 89 ? -12.913 3.886 11.674 1.00 71.88 89 THR A N 1
ATOM 682 C CA . THR A 1 89 ? -13.743 2.675 11.524 1.00 71.88 89 THR A CA 1
ATOM 683 C C . THR A 1 89 ? -13.203 1.732 10.447 1.00 71.88 89 THR A C 1
ATOM 685 O O . THR A 1 89 ? -13.416 0.529 10.521 1.00 71.88 89 THR A O 1
ATOM 688 N N . LEU A 1 90 ? -12.497 2.249 9.441 1.00 75.69 90 LEU A N 1
ATOM 689 C CA . LEU A 1 90 ? -11.858 1.414 8.424 1.00 75.69 90 LEU A CA 1
ATOM 690 C C . LEU A 1 90 ? -10.485 0.915 8.878 1.00 75.69 90 LEU A C 1
ATOM 692 O O . LEU A 1 90 ? -10.129 -0.227 8.615 1.00 75.69 90 LEU A O 1
ATOM 696 N N . LEU A 1 91 ? -9.742 1.738 9.619 1.00 80.94 91 LEU A N 1
ATOM 697 C CA . LEU A 1 91 ? -8.471 1.355 10.230 1.00 80.94 91 LEU A CA 1
ATOM 698 C C . LEU A 1 91 ? -8.631 0.238 11.269 1.00 80.94 91 LEU A C 1
ATOM 700 O O . LEU A 1 91 ? -7.660 -0.469 11.514 1.00 80.94 91 LEU A O 1
ATOM 704 N N . SER A 1 92 ? -9.820 0.062 11.859 1.00 80.75 92 SER A N 1
ATOM 705 C CA . SER A 1 92 ? -10.105 -1.049 12.777 1.00 80.75 92 SER A CA 1
ATOM 706 C C . SER A 1 92 ? -10.331 -2.394 12.076 1.00 80.75 92 SER A C 1
ATOM 708 O O . SER A 1 92 ? -10.374 -3.418 12.753 1.00 80.75 92 SER A O 1
ATOM 710 N N . LEU A 1 93 ? -10.468 -2.405 10.743 1.00 81.31 93 LEU A N 1
ATOM 711 C CA . LEU A 1 93 ? -10.514 -3.636 9.940 1.00 81.31 93 LEU A CA 1
ATOM 712 C C . LEU A 1 93 ? -9.131 -4.266 9.771 1.00 81.31 93 LEU A C 1
ATOM 714 O O . LEU A 1 93 ? -9.018 -5.434 9.413 1.00 81.31 93 LEU A O 1
ATOM 718 N N . ASP A 1 94 ? -8.096 -3.473 10.005 1.00 88.56 94 ASP A N 1
ATOM 719 C CA . ASP A 1 94 ? -6.715 -3.877 9.880 1.00 88.56 94 ASP A CA 1
ATOM 720 C C . ASP A 1 94 ? -6.167 -4.358 11.227 1.00 88.56 94 ASP A C 1
ATOM 722 O O . ASP A 1 94 ? -6.513 -3.841 12.292 1.00 88.56 94 ASP A O 1
ATOM 726 N N . GLY A 1 95 ? -5.241 -5.311 11.164 1.00 86.19 95 GLY A N 1
ATOM 727 C CA . GLY A 1 95 ? -4.409 -5.691 12.295 1.00 86.19 95 GLY A CA 1
ATOM 728 C C . GLY A 1 95 ? -3.413 -4.597 12.693 1.00 86.19 95 GLY A C 1
ATOM 729 O O . GLY A 1 95 ? -3.435 -3.461 12.216 1.00 86.19 95 GLY A O 1
ATOM 730 N N . ASP A 1 96 ? -2.475 -4.967 13.560 1.00 90.19 96 ASP A N 1
ATOM 731 C CA . ASP A 1 96 ? -1.472 -4.049 14.102 1.00 90.19 96 ASP A CA 1
ATOM 732 C C . ASP A 1 96 ? -0.652 -3.348 12.982 1.00 90.19 96 ASP A C 1
ATOM 734 O O . ASP A 1 96 ? -0.101 -4.028 12.105 1.00 90.19 96 ASP A O 1
ATOM 738 N N . PRO A 1 97 ? -0.566 -2.001 12.971 1.00 87.56 97 PRO A N 1
ATOM 739 C CA . PRO A 1 97 ? 0.180 -1.247 11.961 1.00 87.56 97 PRO A CA 1
ATOM 740 C C . PRO A 1 97 ? 1.699 -1.471 11.981 1.00 87.56 97 PRO A C 1
ATOM 742 O O . PRO A 1 97 ? 2.334 -1.367 10.928 1.00 87.56 97 PRO A O 1
ATOM 745 N N . ASP A 1 98 ? 2.296 -1.785 13.129 1.00 90.19 98 ASP A N 1
ATOM 746 C CA . ASP A 1 98 ? 3.733 -2.058 13.228 1.00 90.19 98 ASP A CA 1
ATOM 747 C C . ASP A 1 98 ? 4.060 -3.427 12.623 1.00 90.19 98 ASP A C 1
ATOM 749 O O . ASP A 1 98 ? 5.062 -3.594 11.918 1.00 90.19 98 ASP A O 1
ATOM 753 N N . LEU A 1 99 ? 3.159 -4.398 12.809 1.00 92.56 99 LEU A N 1
ATOM 754 C CA . LEU A 1 99 ? 3.254 -5.694 12.139 1.00 92.56 99 LEU A CA 1
ATOM 755 C C . LEU A 1 99 ? 3.110 -5.551 10.621 1.00 92.56 99 LEU A C 1
ATOM 757 O O . LEU A 1 99 ? 3.855 -6.202 9.888 1.00 92.56 99 LEU A O 1
ATOM 761 N N . PHE A 1 100 ? 2.231 -4.665 10.143 1.00 92.31 100 PHE A N 1
ATOM 762 C CA . PHE A 1 100 ? 2.117 -4.358 8.714 1.00 92.31 100 PHE A CA 1
ATOM 763 C C . PHE A 1 100 ? 3.442 -3.847 8.132 1.00 92.31 100 PHE A C 1
ATOM 765 O O . PHE A 1 100 ? 3.905 -4.341 7.101 1.00 92.31 100 PHE A O 1
ATOM 772 N N . LEU A 1 101 ? 4.088 -2.894 8.814 1.00 91.44 101 LEU A N 1
ATOM 773 C CA . LEU A 1 101 ? 5.388 -2.349 8.410 1.00 91.44 101 LEU A CA 1
ATOM 774 C C . LEU A 1 101 ? 6.468 -3.431 8.348 1.00 91.44 101 LEU A C 1
ATOM 776 O O . LEU A 1 101 ? 7.172 -3.545 7.340 1.00 91.44 101 LEU A O 1
ATOM 780 N N . GLY A 1 102 ? 6.575 -4.254 9.394 1.00 92.19 102 GLY A N 1
ATOM 781 C CA . GLY A 1 102 ? 7.515 -5.374 9.415 1.00 92.19 102 GLY A CA 1
ATOM 782 C C . GLY A 1 102 ? 7.239 -6.375 8.290 1.00 92.19 102 GLY A C 1
ATOM 783 O O . GLY A 1 102 ? 8.164 -6.898 7.665 1.00 92.19 102 GLY A O 1
ATOM 784 N N . PHE A 1 103 ? 5.967 -6.606 7.966 1.00 93.38 103 PHE A N 1
ATOM 785 C CA . PHE A 1 103 ? 5.581 -7.494 6.878 1.00 93.38 103 PHE A CA 1
ATOM 786 C C . PHE A 1 103 ? 6.007 -6.943 5.510 1.00 93.38 103 PHE A C 1
ATOM 788 O O . PHE A 1 103 ? 6.642 -7.655 4.729 1.00 93.38 103 PHE A O 1
ATOM 795 N N . LEU A 1 104 ? 5.743 -5.665 5.226 1.00 93.19 104 LEU A N 1
ATOM 796 C CA . LEU A 1 104 ? 6.160 -5.032 3.971 1.00 93.19 104 LEU A CA 1
ATOM 797 C C . LEU A 1 104 ? 7.684 -5.057 3.776 1.00 93.19 104 LEU A C 1
ATOM 799 O O . LEU A 1 104 ? 8.150 -5.320 2.664 1.00 93.19 104 LEU A O 1
ATOM 803 N N . GLN A 1 105 ? 8.458 -4.850 4.847 1.00 90.94 105 GLN A N 1
ATOM 804 C CA . GLN A 1 105 ? 9.923 -4.949 4.815 1.00 90.94 105 GLN A CA 1
ATOM 805 C C . GLN A 1 105 ? 10.413 -6.366 4.501 1.00 90.94 105 GLN A C 1
ATOM 807 O O . GLN A 1 105 ? 11.397 -6.537 3.785 1.00 90.94 105 GLN A O 1
ATOM 812 N N . ASN A 1 106 ? 9.733 -7.388 5.020 1.00 90.50 106 ASN A N 1
ATOM 813 C CA . ASN A 1 106 ? 10.169 -8.773 4.872 1.00 90.50 106 ASN A CA 1
ATOM 814 C C . ASN A 1 106 ? 9.917 -9.332 3.466 1.00 90.50 106 ASN A C 1
ATOM 816 O O . ASN A 1 106 ? 10.733 -10.114 2.971 1.00 90.50 106 ASN A O 1
ATOM 820 N N . PHE A 1 107 ? 8.796 -8.978 2.832 1.00 87.06 107 PHE A N 1
ATOM 821 C CA . PHE A 1 107 ? 8.387 -9.567 1.552 1.00 87.06 107 PHE A CA 1
ATOM 822 C C . PHE A 1 107 ? 8.843 -8.769 0.324 1.00 87.06 107 PHE A C 1
ATOM 824 O O . PHE A 1 107 ? 8.933 -9.352 -0.752 1.00 87.06 107 PHE A O 1
ATOM 831 N N . SER A 1 108 ? 9.181 -7.480 0.463 1.00 89.75 108 SER A N 1
ATOM 832 C CA . SER A 1 108 ? 9.750 -6.644 -0.615 1.00 89.75 108 SER A CA 1
ATOM 833 C C . SER A 1 108 ? 9.007 -6.747 -1.957 1.00 89.75 108 SER A C 1
ATOM 835 O O . SER A 1 108 ? 9.617 -6.730 -3.029 1.00 89.75 108 SER A O 1
ATOM 837 N N . ILE A 1 109 ? 7.678 -6.871 -1.904 1.00 93.44 109 ILE A N 1
ATOM 838 C CA . ILE A 1 109 ? 6.820 -6.935 -3.091 1.00 93.44 109 ILE A CA 1
ATOM 839 C C . ILE A 1 109 ? 6.928 -5.594 -3.826 1.00 93.44 109 ILE A C 1
ATOM 841 O O . ILE A 1 109 ? 6.862 -4.534 -3.204 1.00 93.44 109 ILE A O 1
ATOM 845 N N . THR A 1 110 ? 7.120 -5.626 -5.144 1.00 95.88 110 THR A N 1
ATOM 846 C CA . THR A 1 110 ? 7.181 -4.422 -5.989 1.00 95.88 110 THR A CA 1
ATOM 847 C C . THR A 1 110 ? 5.803 -4.025 -6.504 1.00 95.88 110 THR A C 1
ATOM 849 O O . THR A 1 110 ? 4.899 -4.863 -6.540 1.00 95.88 110 THR A O 1
ATOM 852 N N . LYS A 1 111 ? 5.642 -2.778 -6.966 1.00 95.00 111 LYS A N 1
ATOM 853 C CA . LYS A 1 111 ? 4.428 -2.313 -7.657 1.00 95.00 111 LYS A CA 1
ATOM 854 C C . LYS A 1 111 ? 3.998 -3.303 -8.739 1.00 95.00 111 LYS A C 1
ATOM 856 O O . LYS A 1 111 ? 2.863 -3.771 -8.718 1.00 95.00 111 LYS A O 1
ATOM 861 N N . ARG A 1 112 ? 4.912 -3.673 -9.645 1.00 94.81 112 ARG A N 1
ATOM 862 C CA . ARG A 1 112 ? 4.617 -4.616 -10.738 1.00 94.81 112 ARG A CA 1
ATOM 863 C C . ARG A 1 112 ? 4.049 -5.926 -10.217 1.00 94.81 112 ARG A C 1
ATOM 865 O O . ARG A 1 112 ? 3.008 -6.382 -10.679 1.00 94.81 112 ARG A O 1
ATOM 872 N N . ARG A 1 113 ? 4.712 -6.504 -9.213 1.00 93.44 113 ARG A N 1
ATOM 873 C CA . ARG A 1 113 ? 4.306 -7.787 -8.644 1.00 93.44 113 ARG A CA 1
ATOM 874 C C . ARG A 1 113 ? 2.962 -7.686 -7.924 1.00 93.44 113 ARG A C 1
ATOM 876 O O . ARG A 1 113 ? 2.141 -8.586 -8.052 1.00 93.44 113 ARG A O 1
ATOM 883 N N . ALA A 1 114 ? 2.710 -6.590 -7.215 1.00 92.94 114 ALA A N 1
ATOM 884 C CA . ALA A 1 114 ? 1.424 -6.338 -6.576 1.00 92.94 114 ALA A CA 1
ATOM 885 C C . ALA A 1 114 ? 0.284 -6.218 -7.596 1.00 92.94 114 ALA A C 1
ATOM 887 O O . ALA A 1 114 ? -0.789 -6.763 -7.363 1.00 92.94 114 ALA A O 1
ATOM 888 N N . LEU A 1 115 ? 0.511 -5.574 -8.746 1.00 92.06 115 LEU A N 1
ATOM 889 C CA . LEU A 1 115 ? -0.490 -5.477 -9.814 1.00 92.06 115 LEU A CA 1
ATOM 890 C C . LEU A 1 115 ? -0.764 -6.834 -10.481 1.00 92.06 115 LEU A C 1
ATOM 892 O O . LEU A 1 115 ? -1.924 -7.172 -10.723 1.00 92.06 115 LEU A O 1
ATOM 896 N N . GLU A 1 116 ? 0.271 -7.647 -10.711 1.00 91.81 116 GLU A N 1
ATOM 897 C CA . GLU A 1 116 ? 0.110 -9.032 -11.178 1.00 91.81 116 GLU A CA 1
ATOM 898 C C . GLU A 1 116 ? -0.742 -9.849 -10.200 1.00 91.81 116 GLU A C 1
ATOM 900 O O . GLU A 1 116 ? -1.711 -10.493 -10.604 1.00 91.81 116 GLU A O 1
ATOM 905 N N . LEU A 1 117 ? -0.419 -9.791 -8.906 1.00 90.38 117 LEU A N 1
ATOM 906 C CA . LEU A 1 117 ? -1.129 -10.531 -7.864 1.00 90.38 117 LEU A CA 1
ATOM 907 C C . LEU A 1 117 ? -2.562 -10.017 -7.692 1.00 90.38 117 LEU A C 1
ATOM 909 O O . LEU A 1 117 ? -3.495 -10.815 -7.608 1.00 90.38 117 LEU A O 1
ATOM 913 N N . LYS A 1 118 ? -2.773 -8.698 -7.744 1.00 88.50 118 LYS A N 1
ATOM 914 C CA . LYS A 1 118 ? -4.100 -8.074 -7.756 1.00 88.50 118 LYS A CA 1
ATOM 915 C C . LYS A 1 118 ? -4.960 -8.590 -8.907 1.00 88.50 118 LYS A C 1
ATOM 917 O O . LYS A 1 118 ? -6.135 -8.860 -8.684 1.00 88.50 118 LYS A O 1
ATOM 922 N N . SER A 1 119 ? -4.397 -8.757 -10.107 1.00 85.19 119 SER A N 1
ATOM 923 C CA . SER A 1 119 ? -5.155 -9.214 -11.284 1.00 85.19 119 SER A CA 1
ATOM 924 C C . SER A 1 119 ? -5.742 -10.624 -11.129 1.00 85.19 119 SER A C 1
ATOM 926 O O . SER A 1 119 ? -6.757 -10.938 -11.746 1.00 85.19 119 SER A O 1
ATOM 928 N N . VAL A 1 120 ? -5.139 -11.452 -10.269 1.00 81.94 120 VAL A N 1
ATOM 929 C CA . VAL A 1 120 ? -5.575 -12.829 -9.981 1.00 81.94 120 VAL A CA 1
ATOM 930 C C . VAL A 1 120 ? -6.226 -12.982 -8.602 1.00 81.94 120 VAL A C 1
ATOM 932 O O . VAL A 1 120 ? -6.639 -14.078 -8.231 1.00 81.94 120 VAL A O 1
ATOM 935 N N . THR A 1 121 ? -6.332 -11.896 -7.833 1.00 78.12 121 THR A N 1
ATOM 936 C CA . THR A 1 121 ? -6.937 -11.905 -6.497 1.00 78.12 121 THR A CA 1
ATOM 937 C C . THR A 1 121 ? -8.405 -11.522 -6.601 1.00 78.12 121 THR A C 1
ATOM 939 O O . THR A 1 121 ? -8.750 -10.365 -6.830 1.00 78.12 121 THR A O 1
ATOM 942 N N . VAL A 1 122 ? -9.282 -12.504 -6.395 1.00 65.12 122 VAL A N 1
ATOM 943 C CA . VAL A 1 122 ? -10.742 -12.317 -6.444 1.00 65.12 122 VAL A CA 1
ATOM 944 C C . VAL A 1 122 ? -11.253 -11.529 -5.224 1.00 65.12 122 VAL A C 1
ATOM 946 O O . VAL A 1 122 ? -12.282 -10.866 -5.306 1.00 65.12 122 VAL A O 1
ATOM 949 N N . ASN A 1 123 ? -10.508 -11.553 -4.112 1.00 55.31 123 ASN A N 1
ATOM 950 C CA . ASN A 1 123 ? -10.962 -11.114 -2.790 1.00 55.31 123 ASN A CA 1
ATOM 951 C C . ASN A 1 123 ? -10.258 -9.850 -2.262 1.00 55.31 123 ASN A C 1
ATOM 953 O O . ASN A 1 123 ? -9.833 -9.797 -1.115 1.00 55.31 123 ASN A O 1
ATOM 957 N N . LEU A 1 124 ? -10.095 -8.827 -3.100 1.00 58.31 124 LEU A N 1
ATOM 958 C CA . LEU A 1 124 ? -9.873 -7.469 -2.593 1.00 58.31 124 LEU A CA 1
ATOM 959 C C . LEU A 1 124 ? -11.241 -6.801 -2.561 1.00 58.31 124 LEU A C 1
ATOM 961 O O . LEU A 1 124 ? -11.716 -6.316 -3.585 1.00 58.31 124 LEU A O 1
ATOM 965 N N . ASP A 1 125 ? -11.906 -6.924 -1.418 1.00 63.34 125 ASP A N 1
ATOM 966 C CA . ASP A 1 125 ? -13.321 -6.639 -1.196 1.00 63.34 125 ASP A CA 1
ATOM 967 C C . ASP A 1 125 ? -13.802 -5.402 -1.979 1.00 63.34 125 ASP A C 1
ATOM 969 O O . ASP A 1 125 ? -13.377 -4.264 -1.750 1.00 63.34 125 ASP A O 1
ATOM 973 N N . TYR A 1 126 ? -14.669 -5.628 -2.970 1.00 56.34 126 TYR A N 1
ATOM 974 C CA . TYR A 1 126 ? -15.249 -4.567 -3.802 1.00 56.34 126 TYR A CA 1
ATOM 975 C C . TYR A 1 126 ? -15.943 -3.506 -2.930 1.00 56.34 126 TYR A C 1
ATOM 977 O O . TYR A 1 126 ? -15.845 -2.308 -3.192 1.00 56.34 126 TYR A O 1
ATOM 985 N N . SER A 1 127 ? -16.547 -3.963 -1.834 1.00 57.00 127 SER A N 1
ATOM 986 C CA . SER A 1 127 ? -17.190 -3.177 -0.786 1.00 57.00 127 SER A CA 1
ATOM 987 C C . SER A 1 127 ? -16.227 -2.199 -0.105 1.00 57.00 127 SER A C 1
ATOM 989 O O . SER A 1 127 ? -16.571 -1.031 0.083 1.00 57.00 127 SER A O 1
ATOM 991 N N . LEU A 1 128 ? -15.010 -2.642 0.242 1.00 62.16 128 LEU A N 1
ATOM 992 C CA . LEU A 1 128 ? -13.990 -1.785 0.857 1.00 62.16 128 LEU A CA 1
ATOM 993 C C . LEU A 1 128 ? -13.489 -0.738 -0.134 1.00 62.16 128 LEU A C 1
ATOM 995 O O . LEU A 1 128 ? -13.429 0.440 0.209 1.00 62.16 128 LEU A O 1
ATOM 999 N N . ARG A 1 129 ? -13.194 -1.137 -1.377 1.00 62.75 129 ARG A N 1
ATOM 1000 C CA . ARG A 1 129 ? -12.747 -0.195 -2.417 1.00 62.75 129 ARG A CA 1
ATOM 1001 C C . ARG A 1 129 ? -13.781 0.892 -2.695 1.00 62.75 129 ARG A C 1
ATOM 1003 O O . ARG A 1 129 ? -13.416 2.061 -2.762 1.00 62.75 129 ARG A O 1
ATOM 1010 N N . GLN A 1 130 ? -15.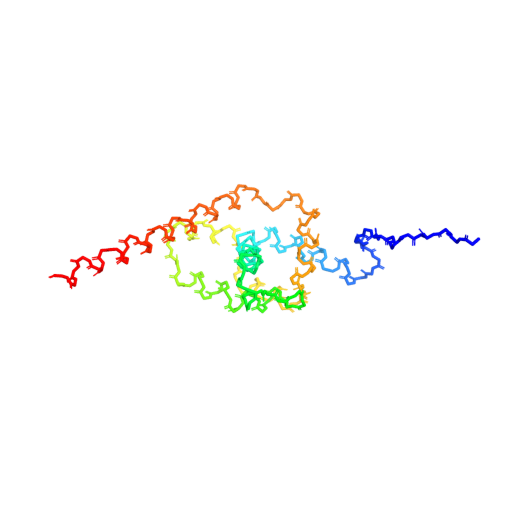061 0.529 -2.786 1.00 62.16 130 GLN A N 1
ATOM 1011 C CA . GLN A 1 130 ? -16.134 1.500 -2.999 1.00 62.16 130 GLN A CA 1
ATOM 1012 C C . GLN A 1 130 ? -16.250 2.488 -1.830 1.00 62.16 130 GLN A C 1
ATOM 1014 O O . GLN A 1 130 ? -16.411 3.684 -2.056 1.00 62.16 130 GLN A O 1
ATOM 1019 N N . ASN A 1 131 ? -16.118 2.016 -0.587 1.00 65.31 131 ASN A N 1
ATOM 1020 C CA . ASN A 1 131 ? -16.123 2.896 0.583 1.00 65.31 131 ASN A CA 1
ATOM 1021 C C . ASN A 1 131 ? -14.905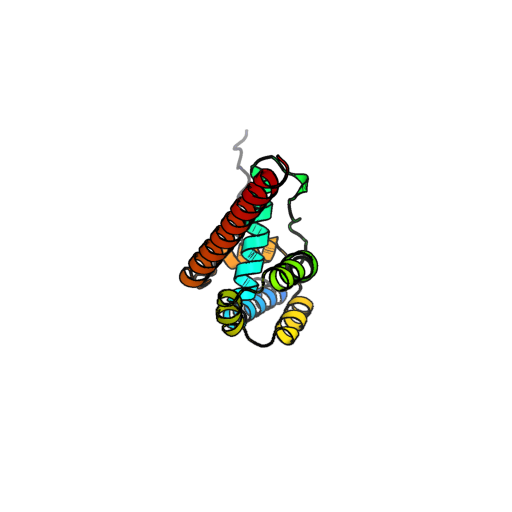 3.833 0.604 1.00 65.31 131 ASN A C 1
ATOM 1023 O O . ASN A 1 131 ? -15.071 5.031 0.814 1.00 65.31 131 ASN A O 1
ATOM 1027 N N . ILE A 1 132 ? -13.701 3.328 0.321 1.00 66.38 132 ILE A N 1
ATOM 1028 C CA . ILE A 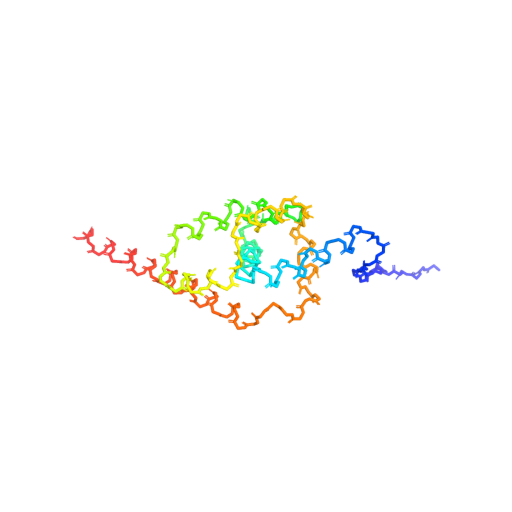1 132 ? -12.474 4.141 0.250 1.00 66.38 132 ILE A CA 1
ATOM 1029 C C . ILE A 1 132 ? -12.603 5.229 -0.821 1.00 66.38 132 ILE A C 1
ATOM 1031 O O . ILE A 1 132 ? -12.331 6.397 -0.543 1.00 66.38 132 ILE A O 1
ATOM 1035 N N . ALA A 1 133 ? -13.057 4.865 -2.023 1.00 68.62 133 ALA A N 1
ATOM 1036 C CA . ALA A 1 133 ? -13.263 5.811 -3.116 1.00 68.62 133 ALA A CA 1
ATOM 1037 C C . ALA A 1 133 ? -14.261 6.914 -2.728 1.00 68.62 133 ALA A C 1
ATOM 1039 O O . ALA A 1 133 ? -13.973 8.097 -2.911 1.00 68.62 133 ALA A O 1
ATOM 1040 N N . LEU A 1 134 ? -15.390 6.541 -2.112 1.00 72.88 134 LEU A N 1
ATOM 1041 C CA . LEU A 1 134 ? -16.379 7.497 -1.610 1.00 72.88 134 LEU A CA 1
ATOM 1042 C C . LEU A 1 134 ? -15.778 8.453 -0.573 1.00 72.88 134 LEU A C 1
ATOM 1044 O O . LEU A 1 134 ? -16.009 9.658 -0.657 1.00 72.88 134 LEU A O 1
ATOM 1048 N N . PHE A 1 135 ? -14.981 7.957 0.378 1.00 70.19 135 PHE A N 1
ATOM 1049 C CA . PHE A 1 135 ? -14.375 8.819 1.394 1.00 70.19 135 PHE A CA 1
ATOM 1050 C C . PHE A 1 135 ? -13.368 9.802 0.810 1.00 70.19 135 PHE A C 1
ATOM 1052 O O . PHE A 1 135 ? -13.415 10.980 1.162 1.00 70.19 135 PHE A O 1
ATOM 1059 N N . ARG A 1 136 ? -12.507 9.364 -0.112 1.00 70.88 136 ARG A N 1
ATOM 1060 C CA . ARG A 1 136 ? -11.545 10.262 -0.769 1.00 70.88 136 ARG A CA 1
ATOM 1061 C C . ARG A 1 136 ? -12.262 11.348 -1.569 1.00 70.88 136 ARG A C 1
ATOM 1063 O O . ARG A 1 136 ? -11.959 12.521 -1.385 1.00 70.88 136 ARG A O 1
ATOM 1070 N N . SER A 1 137 ? -13.294 10.987 -2.339 1.00 73.50 137 SER A N 1
ATOM 1071 C CA . SER A 1 137 ? -14.120 11.971 -3.055 1.00 73.50 137 SER A CA 1
ATOM 1072 C C . SER A 1 137 ? -14.802 12.971 -2.115 1.00 73.50 137 SER A C 1
ATOM 1074 O O . SER A 1 137 ? -14.883 14.154 -2.432 1.00 73.50 137 SER A O 1
ATOM 1076 N N . LEU A 1 138 ? -15.272 12.533 -0.943 1.00 74.50 138 LEU A N 1
ATOM 1077 C CA . LEU A 1 138 ? -15.847 13.439 0.056 1.00 74.50 138 LEU A CA 1
ATOM 1078 C C . LEU A 1 138 ? -14.801 14.389 0.651 1.00 74.50 138 LEU A C 1
ATOM 1080 O O . LEU A 1 138 ? -15.101 15.566 0.847 1.00 74.50 138 LEU A O 1
ATOM 1084 N N . VAL A 1 139 ? -13.589 13.903 0.928 1.00 75.75 139 VAL A N 1
ATOM 1085 C CA . VAL A 1 139 ? -12.483 14.735 1.425 1.00 75.75 139 VAL A CA 1
ATOM 1086 C C . VAL A 1 139 ? -12.070 15.775 0.383 1.00 75.75 139 VAL A C 1
ATOM 1088 O O . VAL A 1 139 ? -11.897 16.939 0.741 1.00 75.75 139 VAL A O 1
ATOM 1091 N N . ASP A 1 140 ? -11.972 15.393 -0.891 1.00 74.50 140 ASP A N 1
ATOM 1092 C CA . ASP A 1 140 ? -11.626 16.310 -1.983 1.00 74.50 140 ASP A CA 1
ATOM 1093 C C . ASP A 1 140 ? -12.695 17.400 -2.158 1.00 74.50 140 ASP A C 1
ATOM 1095 O O . ASP A 1 140 ? -12.373 18.587 -2.172 1.00 74.50 140 ASP A O 1
ATOM 1099 N N . LEU A 1 141 ? -13.983 17.031 -2.140 1.00 72.56 141 LEU A N 1
ATOM 1100 C CA . LEU A 1 141 ? -15.086 18.002 -2.176 1.00 72.56 141 LEU A CA 1
ATOM 1101 C C . LEU A 1 141 ? -15.061 18.966 -0.980 1.00 72.56 141 LEU A C 1
ATOM 1103 O O . LEU A 1 141 ? -15.365 20.150 -1.119 1.00 72.56 141 LEU A O 1
ATOM 1107 N N . GLN A 1 142 ? -14.708 18.478 0.211 1.00 71.19 142 GLN A N 1
ATOM 1108 C CA . GLN A 1 142 ? -14.587 19.319 1.404 1.00 71.19 142 GLN A CA 1
ATOM 1109 C C . GLN A 1 142 ? -13.384 20.266 1.363 1.00 71.19 142 GLN A C 1
ATOM 1111 O O . GLN A 1 142 ? -13.416 21.285 2.060 1.00 71.19 142 GLN A O 1
ATOM 1116 N N . LYS A 1 143 ? -12.328 19.933 0.612 1.00 66.50 143 LYS A N 1
ATOM 1117 C CA . LYS A 1 143 ? -11.185 20.822 0.365 1.00 66.50 143 LYS A CA 1
ATOM 1118 C C . LYS A 1 143 ? -11.577 21.918 -0.625 1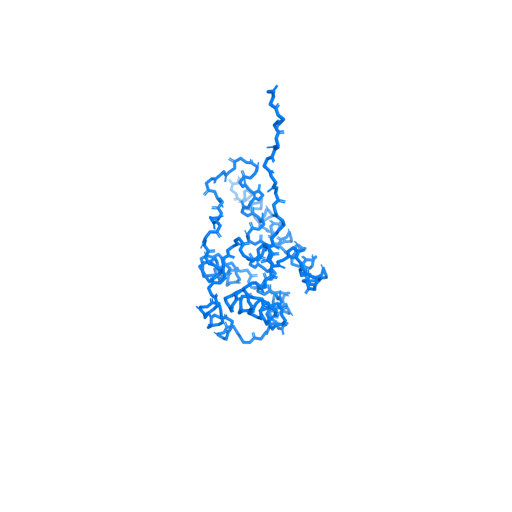.00 66.50 143 LYS A C 1
ATOM 1120 O O . LYS A 1 143 ? -11.483 23.087 -0.264 1.00 66.50 143 LYS A O 1
ATOM 1125 N N . ASP A 1 144 ? -12.192 21.557 -1.752 1.00 67.00 144 ASP A N 1
ATOM 1126 C CA . ASP A 1 144 ? -12.685 22.520 -2.751 1.00 67.00 144 ASP A CA 1
ATOM 1127 C C . ASP A 1 144 ? -13.672 23.545 -2.155 1.00 67.00 144 ASP A C 1
ATOM 1129 O O . ASP A 1 144 ? -13.613 24.738 -2.452 1.00 67.00 144 ASP A O 1
ATOM 1133 N N . GLN A 1 145 ? -14.567 23.105 -1.262 1.00 60.59 145 GLN A N 1
ATOM 1134 C CA . GLN A 1 145 ? -15.514 23.990 -0.565 1.00 60.59 145 GLN A CA 1
ATOM 1135 C C . GLN A 1 145 ? -14.862 24.918 0.469 1.00 60.59 145 GLN A C 1
ATOM 1137 O O . GLN A 1 145 ? -15.436 25.950 0.824 1.00 60.59 145 GLN A O 1
ATOM 1142 N N . ARG A 1 146 ? -13.710 24.531 1.022 1.00 58.53 146 ARG A N 1
ATOM 1143 C CA . ARG A 1 146 ? -12.959 25.357 1.974 1.00 58.53 146 ARG A CA 1
ATOM 1144 C C . ARG A 1 146 ? -12.198 26.440 1.226 1.00 58.53 146 ARG A C 1
ATOM 1146 O O . ARG A 1 146 ? -12.338 27.610 1.571 1.00 58.53 146 ARG A O 1
ATOM 1153 N N . ASP A 1 147 ? -11.535 26.050 0.146 1.00 59.25 147 ASP A N 1
ATOM 1154 C CA . ASP A 1 147 ? -10.790 26.956 -0.720 1.00 59.25 147 ASP A CA 1
ATOM 1155 C C . ASP A 1 147 ? -11.732 27.994 -1.352 1.00 59.25 147 ASP A C 1
ATOM 1157 O O . ASP A 1 147 ? -11.427 29.184 -1.367 1.00 59.25 147 ASP A O 1
ATOM 1161 N N . SER A 1 148 ? -12.944 27.601 -1.770 1.00 58.41 148 SER A N 1
ATOM 1162 C CA . SER A 1 148 ? -13.924 28.555 -2.311 1.00 58.41 148 SER A CA 1
ATOM 1163 C C . SER A 1 148 ? -14.422 29.579 -1.283 1.00 58.41 148 SER A C 1
ATOM 1165 O O . SER A 1 148 ? -14.766 30.697 -1.656 1.00 58.41 148 SER A O 1
ATOM 1167 N N . LYS A 1 149 ? -14.498 29.210 0.003 1.00 53.81 149 LYS A N 1
ATOM 1168 C CA . LYS A 1 149 ? -14.929 30.110 1.088 1.00 53.81 149 LYS A CA 1
ATOM 1169 C C . LYS A 1 149 ? -13.810 31.036 1.555 1.00 53.81 149 LYS A C 1
ATOM 1171 O O . LYS A 1 149 ? -14.092 32.152 1.979 1.00 53.81 149 LYS A O 1
ATOM 1176 N N . GLU A 1 150 ? -12.560 30.598 1.453 1.00 48.50 150 GLU A N 1
ATOM 1177 C CA . GLU A 1 150 ? -11.386 31.417 1.761 1.00 48.50 150 GLU A CA 1
ATOM 1178 C C . GLU A 1 150 ? -11.201 32.550 0.733 1.00 48.50 150 GLU A C 1
ATOM 1180 O O . GLU A 1 150 ? -10.885 33.678 1.107 1.00 48.50 150 GLU A O 1
ATOM 1185 N N . TYR A 1 151 ? -11.543 32.312 -0.540 1.00 50.22 151 TYR A N 1
ATOM 1186 C CA . TYR A 1 151 ? -11.589 33.361 -1.572 1.00 50.22 151 TYR A CA 1
ATOM 1187 C C . TYR A 1 151 ? -12.691 34.414 -1.361 1.00 50.22 151 TYR A C 1
ATOM 1189 O O . TYR A 1 151 ? -12.551 35.538 -1.847 1.00 50.22 151 TYR A O 1
ATOM 1197 N N . ASP A 1 152 ? -13.769 34.084 -0.647 1.00 53.53 152 ASP A N 1
ATOM 1198 C CA . ASP A 1 152 ? -14.894 35.000 -0.399 1.00 53.53 152 ASP A CA 1
ATOM 1199 C C . ASP A 1 152 ? -14.624 35.952 0.787 1.00 53.53 152 ASP A C 1
ATOM 1201 O O . ASP A 1 152 ? -15.255 36.997 0.904 1.00 53.53 152 ASP A O 1
ATOM 1205 N N . TYR A 1 153 ? -13.636 35.639 1.638 1.00 52.50 153 TYR A N 1
ATOM 1206 C CA . TYR A 1 153 ? -13.202 36.487 2.761 1.00 52.50 153 TYR A CA 1
ATOM 1207 C C . TYR A 1 153 ? -12.101 37.501 2.394 1.00 52.50 153 TYR A C 1
ATOM 1209 O O . TYR A 1 153 ? -11.764 38.363 3.206 1.00 52.50 153 TYR A O 1
ATOM 1217 N N . CYS A 1 154 ? -11.538 37.410 1.184 1.00 52.00 154 CYS A N 1
ATOM 1218 C CA . CYS A 1 154 ? -10.504 38.318 0.670 1.00 52.00 154 CYS A CA 1
ATOM 1219 C C . CYS A 1 154 ? -11.025 39.359 -0.346 1.00 52.00 154 CYS A C 1
ATOM 1221 O O . CYS A 1 154 ? -10.222 39.955 -1.069 1.00 52.00 154 CYS A O 1
ATOM 1223 N N . LYS A 1 155 ? -12.340 39.606 -0.401 1.00 43.62 155 LYS A N 1
ATOM 1224 C CA . LYS A 1 155 ? -12.955 40.745 -1.110 1.00 43.62 155 LYS A CA 1
ATOM 1225 C C . LYS A 1 155 ? -13.603 41.712 -0.130 1.00 43.62 155 LYS A C 1
ATOM 1227 O O . LYS A 1 155 ? -13.587 42.921 -0.450 1.00 43.62 155 LYS A O 1
#

InterPro domains:
  IPR052754 NTPase KAP P-loop domain-containing protein [PTHR22674] (22-144)

Foldseek 3Di:
DDDDDDDDPDDPDQDPDPLSVLLLVLLVCCCQQALQLLLVLVVQQVVLVVCCVVVNVVSHDDQLAFSLNSCVPPVVVVCVVLDDPVVVVNRVSHDDPVVSNVSSVVSRQTNNNSVSSVVVDPPSPPVSNVVVVVVVVVVVVVVVVVVVVVVVVVD

Organism: Ciona savignyi (NCBI:txid51511)

Sequence (155 aa):
MDAGAGPSSMPPTIGRNVKDARDVVGWVVLTDQWPYRVSYLLQVIEDADQRSNAGRRSETIADDVTLMTIYQNSVIPEINSNLNVNEATLLSLDGDPDLFLGFLQNFSITKRRALELKSVTVNLDYSLRQNIALFRSLVDLQKDQRDSKEYDYCK

pLDDT: mean 77.15, std 15.59, range [39.78, 96.19]